Protein AF-A0A1F3Y801-F1 (afdb_monomer_lite)

Foldseek 3Di:
DDDDDDDPDPPPPPPPPPDPPQDDPQKDFPFKAKDWDFAKDWDDWDQPPQWIKTKIKGKMKMKTFIF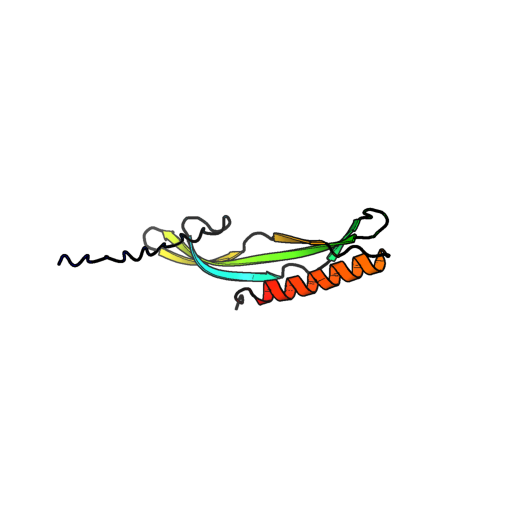GDPDPPDTDTDIDIDDIDMDMFMFDTHNDNVCNNVRRNVVNVVCCCVVNVPTDDPD

Sequence (123 aa):
MKKLLILWAVIFSWSAQATPEWIPSWCTVESWCLQKATECSVTHVTNPRGFYQGHSQYSILRKAVVLCREDYHSVVRRVITGPVETVPFSGALEDSESFARANALRLCRAYREDWVGAAPSCE

Radius of gyration: 23.05 Å; chains: 1; bounding box: 41×70×58 Å

Secondary structure (DSSP, 8-state):
--------------------TTS-TTEEEEEEEEEE-S--EEEEEE-GGG-EEEEEEEEEEEEEEEEEEEETTEEEEEEEEEEEEEEEEEEEEESSHHHHHHHHHHHHHHHHHHHHHTSPP--

Structure (mmCIF, N/CA/C/O backbone):
data_AF-A0A1F3Y801-F1
#
_entry.id   AF-A0A1F3Y801-F1
#
loop_
_atom_site.group_PDB
_atom_site.id
_atom_site.type_symbol
_atom_site.label_atom_id
_atom_site.label_alt_id
_atom_site.label_comp_id
_atom_site.label_asym_id
_atom_site.label_entity_id
_atom_site.label_seq_id
_atom_site.pdbx_PDB_ins_code
_atom_site.Cartn_x
_atom_site.Cartn_y
_atom_site.Cartn_z
_atom_site.occupancy
_atom_site.B_iso_or_equiv
_atom_site.auth_seq_id
_atom_site.auth_comp_id
_atom_site.auth_asym_id
_atom_site.auth_atom_id
_atom_site.pdbx_PDB_model_num
ATOM 1 N N . MET A 1 1 ? -13.266 -62.631 13.455 1.00 39.69 1 MET A N 1
ATOM 2 C CA . MET A 1 1 ? -13.477 -61.434 12.609 1.00 39.69 1 MET A CA 1
ATOM 3 C C . MET A 1 1 ? -13.529 -60.209 13.525 1.00 39.69 1 MET A C 1
ATOM 5 O O . MET A 1 1 ? -14.530 -60.020 14.200 1.00 39.69 1 MET A O 1
ATOM 9 N N . LYS A 1 2 ? -12.428 -59.453 13.659 1.00 37.38 2 LYS A N 1
ATOM 10 C CA . LYS A 1 2 ? -12.331 -58.267 14.537 1.00 37.38 2 LYS A CA 1
ATOM 11 C C . LYS A 1 2 ? -12.605 -57.009 13.705 1.00 37.38 2 LYS A C 1
ATOM 13 O O . LYS A 1 2 ? -11.852 -56.728 12.781 1.00 37.38 2 LYS A O 1
ATOM 18 N N . LYS A 1 3 ? -13.686 -56.287 14.012 1.00 43.22 3 L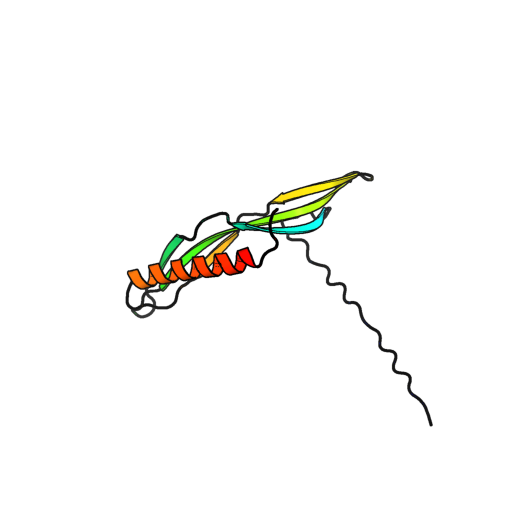YS A N 1
ATOM 19 C CA . LYS A 1 3 ? -14.019 -54.995 13.393 1.00 43.22 3 LYS A CA 1
ATOM 20 C C . LYS A 1 3 ? -13.240 -53.894 14.120 1.00 43.22 3 LYS A C 1
ATOM 22 O O . LYS A 1 3 ? -13.490 -53.661 15.299 1.00 43.22 3 LYS A O 1
ATOM 27 N N . LEU A 1 4 ? -12.284 -53.262 13.437 1.00 46.31 4 LEU A N 1
ATOM 28 C CA . LEU A 1 4 ? -11.642 -52.033 13.907 1.00 46.31 4 LEU A CA 1
ATOM 29 C C . LEU A 1 4 ? -12.593 -50.853 13.669 1.00 46.31 4 LEU A C 1
ATOM 31 O O . LEU A 1 4 ? -12.975 -50.581 12.534 1.00 46.31 4 LEU A O 1
ATOM 35 N N . LEU A 1 5 ? -12.960 -50.162 14.745 1.00 46.75 5 LEU A N 1
ATOM 36 C CA . LEU A 1 5 ? -13.623 -48.861 14.711 1.00 46.75 5 LEU A CA 1
ATOM 37 C C . LEU A 1 5 ? -12.536 -47.782 14.660 1.00 46.75 5 LEU A C 1
ATOM 39 O O . LEU A 1 5 ? -11.797 -47.601 15.625 1.00 46.75 5 LEU A O 1
ATOM 43 N N . ILE A 1 6 ? -12.423 -47.092 13.526 1.00 53.47 6 ILE A N 1
ATOM 44 C CA . ILE A 1 6 ? -11.555 -45.922 13.366 1.00 53.47 6 ILE A CA 1
ATOM 45 C C . ILE A 1 6 ? -12.375 -44.698 13.783 1.00 53.47 6 ILE A C 1
ATOM 47 O O . ILE A 1 6 ? -13.268 -44.262 13.057 1.00 53.47 6 ILE A O 1
ATOM 51 N N . LEU A 1 7 ? -12.095 -44.174 14.977 1.00 45.31 7 LEU A N 1
ATOM 52 C CA . LEU A 1 7 ? -12.586 -42.875 15.432 1.00 45.31 7 LEU A CA 1
ATOM 53 C C . LEU A 1 7 ? -11.835 -41.772 14.679 1.00 45.31 7 LEU A C 1
ATOM 55 O O . LEU A 1 7 ? -10.645 -41.556 14.898 1.00 45.31 7 LEU A O 1
ATOM 59 N N . TRP A 1 8 ? -12.542 -41.066 13.800 1.00 44.47 8 TRP A N 1
ATOM 60 C CA . TRP A 1 8 ? -12.071 -39.821 13.202 1.00 44.47 8 TRP A CA 1
ATOM 61 C C . TRP A 1 8 ? -12.194 -38.696 14.232 1.00 44.47 8 TRP A C 1
ATOM 63 O O . TRP A 1 8 ? -13.268 -38.133 14.431 1.00 44.47 8 TRP A O 1
ATOM 73 N N . ALA A 1 9 ? -11.092 -38.376 14.907 1.00 49.53 9 ALA A N 1
ATOM 74 C CA . ALA A 1 9 ? -10.983 -37.144 15.676 1.00 49.53 9 ALA A CA 1
ATOM 75 C C . ALA A 1 9 ? -10.844 -35.969 14.695 1.00 49.53 9 ALA A C 1
ATOM 77 O O . ALA A 1 9 ? -9.783 -35.750 14.113 1.00 49.53 9 ALA A O 1
ATOM 78 N N . VAL A 1 10 ? -11.931 -35.228 14.486 1.00 49.34 10 VAL A N 1
ATOM 79 C CA . VAL A 1 10 ? -11.901 -33.942 13.780 1.00 49.34 10 VAL A CA 1
ATOM 80 C C . VAL A 1 10 ? -11.267 -32.923 14.724 1.00 49.34 10 VAL A C 1
ATOM 82 O O . VAL A 1 10 ? -11.907 -32.427 15.649 1.00 49.34 10 VAL A O 1
ATOM 85 N N . ILE A 1 11 ? -9.981 -32.643 14.520 1.00 52.56 11 ILE A N 1
ATOM 86 C CA . ILE A 1 11 ? -9.271 -31.570 15.216 1.00 52.56 11 ILE A CA 1
ATOM 87 C C . ILE A 1 11 ? -9.730 -30.252 14.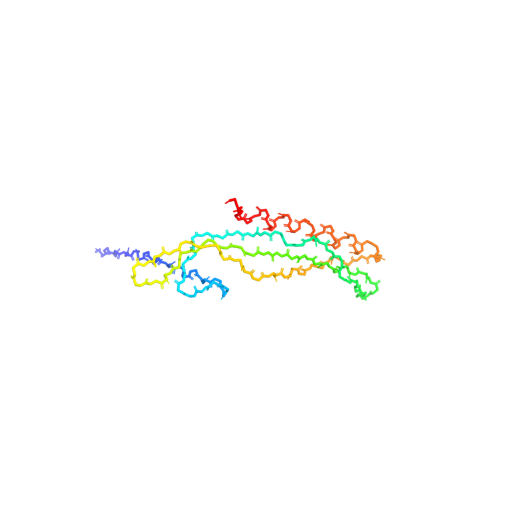583 1.00 52.56 11 ILE A C 1
ATOM 89 O O . ILE A 1 11 ? -9.291 -29.885 13.494 1.00 52.56 11 ILE A O 1
ATOM 93 N N . PHE A 1 12 ? -10.645 -29.548 15.252 1.00 45.94 12 PHE A N 1
ATOM 94 C CA . PHE A 1 12 ? -10.950 -28.151 14.949 1.00 45.94 12 PHE A CA 1
ATOM 95 C C . PHE A 1 12 ? -9.759 -27.294 15.391 1.00 45.94 12 PHE A C 1
ATOM 97 O O . PHE A 1 12 ? -9.679 -26.850 16.535 1.00 45.94 12 PHE A O 1
ATOM 104 N N . SER A 1 13 ? -8.810 -27.081 14.484 1.00 36.78 13 SER A N 1
ATOM 105 C CA . SER A 1 13 ? -7.735 -26.108 14.661 1.00 36.78 13 SER A CA 1
ATOM 106 C C . SER A 1 13 ? -8.331 -24.702 14.598 1.00 36.78 13 SER A C 1
ATOM 108 O O . SER A 1 13 ? -8.447 -24.117 13.523 1.00 36.78 13 SER A O 1
ATOM 110 N N . TRP A 1 14 ? -8.735 -24.156 15.747 1.00 44.66 14 TRP A N 1
ATOM 111 C CA . TRP A 1 14 ? -9.025 -22.729 15.876 1.00 44.66 14 TRP A CA 1
ATOM 112 C C . TRP A 1 14 ? -7.710 -21.989 15.659 1.00 44.66 14 TRP A C 1
ATOM 114 O O . TRP A 1 14 ? -6.857 -21.926 16.541 1.00 44.66 14 TRP A O 1
ATOM 124 N N . SER A 1 15 ? -7.507 -21.495 14.441 1.00 43.09 15 SER A N 1
ATOM 125 C CA . SER A 1 15 ? -6.416 -20.578 14.152 1.00 43.09 15 SER A CA 1
ATOM 126 C C . SER A 1 15 ? -6.660 -19.341 15.008 1.00 43.09 15 SER A C 1
ATOM 128 O O . SER A 1 15 ? -7.594 -18.589 14.740 1.00 43.09 15 SER A O 1
ATOM 130 N N . ALA A 1 16 ? -5.876 -19.153 16.069 1.00 48.94 16 ALA A N 1
ATOM 131 C CA . ALA A 1 16 ? -5.826 -17.878 16.763 1.00 48.94 16 ALA A CA 1
ATOM 132 C C . ALA A 1 16 ? -5.407 -16.837 15.718 1.00 48.94 16 ALA A C 1
ATOM 134 O O . ALA A 1 16 ? -4.245 -16.781 15.317 1.00 48.94 16 ALA A O 1
ATOM 135 N N . GLN A 1 17 ? -6.374 -16.088 15.189 1.00 53.00 17 GLN A N 1
ATOM 136 C CA . GLN A 1 17 ? -6.105 -14.974 14.295 1.00 53.00 17 GLN A CA 1
ATOM 137 C C . GLN A 1 17 ? -5.281 -13.978 15.097 1.00 53.00 17 GLN A C 1
ATOM 139 O O . GLN A 1 17 ? -5.779 -13.373 16.045 1.00 53.00 17 GLN A O 1
ATOM 144 N N . ALA A 1 18 ? -3.995 -13.876 14.760 1.00 56.72 18 ALA A N 1
ATOM 145 C CA . ALA A 1 18 ? -3.110 -12.900 15.360 1.00 56.72 18 ALA A CA 1
ATOM 146 C C . ALA A 1 18 ? -3.746 -11.519 15.175 1.00 56.72 18 ALA A C 1
ATOM 148 O O . ALA A 1 18 ? -3.955 -11.063 14.048 1.00 56.72 18 ALA A O 1
ATOM 149 N N . THR A 1 19 ? -4.109 -10.881 16.286 1.00 63.94 19 THR A N 1
ATOM 150 C CA . THR A 1 19 ? -4.563 -9.495 16.275 1.00 63.94 19 THR A CA 1
ATOM 151 C C . THR A 1 19 ? -3.423 -8.636 15.727 1.00 63.94 19 THR A C 1
ATOM 153 O O . THR A 1 19 ? -2.297 -8.776 16.214 1.00 63.94 19 THR A O 1
ATOM 156 N N . PRO A 1 20 ? -3.671 -7.782 14.717 1.00 75.44 20 PRO A N 1
ATOM 157 C CA . PRO A 1 20 ? -2.659 -6.873 14.194 1.00 75.44 20 PRO A CA 1
ATOM 158 C C . PRO A 1 20 ? -1.971 -6.093 15.320 1.00 75.44 20 PRO A C 1
ATOM 160 O O . PRO A 1 20 ? -2.642 -5.644 16.243 1.00 75.44 20 PRO A O 1
ATOM 163 N N . GLU A 1 21 ? -0.653 -5.898 15.227 1.00 82.94 21 GLU A N 1
ATOM 164 C CA . GLU A 1 21 ? 0.180 -5.306 16.294 1.00 82.94 21 GLU A CA 1
ATOM 165 C C . GLU A 1 21 ? -0.294 -3.916 16.760 1.00 82.94 21 GLU A C 1
ATOM 167 O O . GLU A 1 21 ? -0.109 -3.535 17.911 1.00 82.94 21 GLU A O 1
ATOM 172 N N . TRP A 1 22 ? -0.958 -3.164 15.880 1.00 87.75 22 TRP A N 1
ATOM 173 C CA . TRP A 1 22 ? -1.495 -1.832 16.166 1.00 87.75 22 TRP A CA 1
ATOM 174 C C . TRP A 1 22 ? -2.844 -1.842 16.906 1.00 87.75 22 TRP A C 1
ATOM 176 O O . TRP A 1 22 ? -3.344 -0.780 17.281 1.00 87.75 22 TRP A O 1
ATOM 186 N N . ILE A 1 23 ? -3.452 -3.013 17.114 1.00 89.19 23 ILE A N 1
ATOM 187 C CA . ILE A 1 23 ? -4.684 -3.168 17.889 1.00 89.19 23 ILE A CA 1
ATOM 188 C C . ILE A 1 23 ? -4.304 -3.531 19.327 1.00 89.19 23 ILE A C 1
ATOM 190 O O . ILE A 1 23 ? -3.570 -4.499 19.532 1.00 89.19 23 ILE A O 1
ATOM 194 N N . PRO A 1 24 ? -4.800 -2.799 20.341 1.00 89.19 24 PRO A N 1
ATOM 195 C CA . PRO A 1 24 ? -4.493 -3.121 21.726 1.00 89.19 24 PRO A CA 1
ATOM 196 C C . PRO A 1 24 ? -4.915 -4.551 22.077 1.00 89.19 24 PRO A C 1
ATOM 198 O O . PRO A 1 24 ? -6.006 -4.990 21.720 1.00 89.19 24 PRO A O 1
ATOM 201 N N . SER A 1 25 ? -4.078 -5.262 22.833 1.00 89.19 25 SER A N 1
ATOM 202 C CA . SER A 1 25 ? -4.295 -6.678 23.181 1.00 89.19 25 SER A CA 1
ATOM 203 C C . SER A 1 25 ? -5.548 -6.943 24.026 1.00 89.19 25 SER A C 1
ATOM 205 O O . SER A 1 25 ? -6.007 -8.078 24.120 1.00 89.19 25 SER A O 1
ATOM 207 N N . TRP A 1 26 ? -6.115 -5.902 24.639 1.00 88.38 26 TRP A N 1
ATOM 208 C CA . TRP A 1 26 ? -7.370 -5.936 25.397 1.00 88.38 26 TRP A CA 1
ATOM 209 C C . TRP A 1 26 ? -8.612 -5.649 24.530 1.00 88.38 26 TRP A C 1
ATOM 211 O O . TRP A 1 26 ? -9.722 -5.515 25.056 1.00 88.38 26 TRP A O 1
ATOM 221 N N . CYS A 1 27 ? -8.436 -5.576 23.208 1.00 90.50 27 CYS A N 1
ATOM 222 C CA . CYS A 1 27 ? -9.497 -5.432 22.222 1.00 90.50 27 CYS A CA 1
ATOM 223 C C . CYS A 1 27 ? -9.622 -6.685 21.338 1.00 90.50 27 CYS A C 1
ATOM 225 O O . CYS A 1 27 ? -8.649 -7.380 21.065 1.00 90.50 27 CYS A O 1
ATOM 227 N N . THR A 1 28 ? -10.832 -6.963 20.856 1.00 91.25 28 THR A N 1
ATOM 228 C CA . THR A 1 28 ? -11.134 -8.026 19.884 1.00 91.25 28 THR A CA 1
ATOM 229 C C . THR A 1 28 ? -11.551 -7.404 18.557 1.00 91.25 28 THR A C 1
ATOM 231 O O . THR A 1 28 ? -12.323 -6.450 18.549 1.00 91.25 28 THR A O 1
ATOM 234 N N . VAL A 1 29 ? -11.054 -7.931 17.438 1.00 90.19 29 VAL A N 1
ATOM 235 C CA . VAL A 1 29 ? -11.398 -7.444 16.093 1.00 90.19 29 VAL A CA 1
ATOM 236 C C . VAL A 1 29 ? -12.736 -8.028 15.654 1.00 90.19 29 VAL A C 1
ATOM 238 O O . VAL A 1 29 ? -12.870 -9.244 15.580 1.00 90.19 29 VAL A O 1
ATOM 241 N N . GLU A 1 30 ? -13.708 -7.173 15.338 1.00 90.31 30 GLU A N 1
ATOM 242 C CA . GLU A 1 30 ? -14.978 -7.597 14.733 1.00 90.31 30 GLU A CA 1
ATOM 243 C C . GLU A 1 30 ? -14.880 -7.618 13.209 1.00 90.31 30 GLU A C 1
ATOM 245 O O . GLU A 1 30 ? -15.312 -8.564 12.554 1.00 90.31 30 GLU A O 1
ATOM 250 N N . SER A 1 31 ? -14.301 -6.564 12.636 1.00 89.50 31 SER A N 1
ATOM 251 C CA . SER A 1 31 ? -14.114 -6.428 11.197 1.00 89.50 31 SER A CA 1
ATOM 252 C C . SER A 1 31 ? -12.916 -5.537 10.889 1.00 89.50 31 SER A C 1
ATOM 254 O O . SER A 1 31 ? -12.448 -4.769 11.734 1.00 89.50 31 SER A O 1
ATOM 256 N N . TRP A 1 32 ? -12.397 -5.643 9.669 1.00 88.38 32 TRP A N 1
ATOM 257 C CA . TRP A 1 32 ? -11.332 -4.781 9.172 1.00 88.38 32 TRP A CA 1
ATOM 258 C C . TRP A 1 32 ? -11.575 -4.438 7.709 1.00 88.38 32 TRP A C 1
ATOM 260 O O . TRP A 1 32 ? -12.236 -5.185 6.994 1.00 88.38 32 TRP A O 1
ATOM 270 N N . CYS A 1 33 ? -11.010 -3.321 7.271 1.00 88.12 33 CYS A N 1
ATOM 271 C CA . CYS A 1 33 ? -11.024 -2.889 5.884 1.00 88.12 33 CYS A CA 1
ATOM 272 C C . CYS A 1 33 ? -9.689 -2.224 5.518 1.00 88.12 33 CYS A C 1
ATOM 274 O O . CYS A 1 33 ? -8.899 -1.837 6.392 1.00 88.12 33 CYS A O 1
ATOM 276 N N . LEU A 1 34 ? -9.429 -2.095 4.216 1.00 87.38 34 LEU A N 1
ATOM 277 C CA . LEU A 1 34 ? -8.289 -1.352 3.678 1.00 87.38 34 LEU A CA 1
ATOM 278 C C . LEU A 1 34 ? -8.774 -0.102 2.957 1.00 87.38 34 LEU A C 1
ATOM 280 O O . LEU A 1 34 ? -9.687 -0.154 2.139 1.00 87.38 34 LEU A O 1
ATOM 284 N N . GLN A 1 35 ? -8.110 1.018 3.219 1.00 83.69 35 GLN A N 1
ATOM 285 C CA . GLN A 1 35 ? -8.377 2.281 2.552 1.00 83.69 35 GLN A CA 1
ATOM 286 C C . GLN A 1 35 ? -7.122 2.794 1.846 1.00 83.69 35 GLN A C 1
ATOM 288 O O . GLN A 1 35 ? -6.004 2.704 2.355 1.00 83.69 35 GLN A O 1
ATOM 293 N N . LYS A 1 36 ? -7.318 3.381 0.664 1.00 81.06 36 LYS A N 1
ATOM 294 C CA . LYS A 1 36 ? -6.284 4.128 -0.059 1.00 81.06 36 LYS A CA 1
ATOM 295 C C . LYS A 1 36 ? -5.888 5.365 0.755 1.00 81.06 36 LYS A C 1
ATOM 297 O O . LYS A 1 36 ? -6.761 6.147 1.121 1.00 81.06 36 LYS A O 1
ATOM 302 N N . ALA A 1 37 ? -4.592 5.554 0.997 1.00 76.94 37 ALA A N 1
ATOM 303 C CA . ALA A 1 37 ? -4.073 6.749 1.664 1.00 76.94 37 ALA A CA 1
ATOM 304 C C . ALA A 1 37 ? -3.446 7.734 0.669 1.00 76.94 37 ALA A C 1
ATOM 306 O O . ALA A 1 37 ? -3.647 8.938 0.785 1.00 76.94 37 ALA A O 1
ATOM 307 N N . THR A 1 38 ? -2.724 7.228 -0.336 1.00 85.75 38 THR A N 1
ATOM 308 C CA . THR A 1 38 ? -2.109 8.049 -1.392 1.00 85.75 38 THR A CA 1
ATOM 309 C C . THR A 1 38 ? -2.337 7.451 -2.782 1.00 85.75 38 THR A C 1
ATOM 311 O O . THR A 1 38 ? -2.774 6.302 -2.935 1.00 85.75 38 THR A O 1
ATOM 314 N N . GLU A 1 39 ? -2.092 8.265 -3.809 1.00 88.94 39 GLU A N 1
ATOM 315 C CA . GLU A 1 39 ? -2.038 7.835 -5.208 1.00 88.94 39 GLU A CA 1
ATOM 316 C C . GLU A 1 39 ? -0.681 7.200 -5.548 1.00 88.94 39 GLU A C 1
ATOM 318 O O . GLU A 1 39 ? 0.322 7.450 -4.880 1.00 88.94 39 GLU A O 1
ATOM 323 N N . CYS A 1 40 ? -0.647 6.396 -6.613 1.00 92.25 40 CYS A N 1
ATOM 324 C CA . CYS A 1 40 ? 0.603 5.844 -7.137 1.00 92.25 40 CYS A CA 1
ATOM 325 C C . CYS A 1 40 ? 1.522 6.951 -7.665 1.00 92.25 40 CYS A C 1
ATOM 327 O O . CYS A 1 40 ? 1.116 7.736 -8.527 1.00 92.25 40 CYS A O 1
ATOM 329 N N . SER A 1 41 ? 2.778 6.955 -7.224 1.00 94.00 41 SER A N 1
ATOM 330 C CA . SER A 1 41 ? 3.819 7.875 -7.689 1.00 94.00 41 SER A CA 1
ATOM 331 C C . SER A 1 41 ? 5.115 7.134 -8.020 1.00 94.00 41 SER A C 1
ATOM 333 O O . SER A 1 41 ? 5.446 6.132 -7.388 1.00 94.00 41 SER A O 1
ATOM 335 N N . VAL A 1 42 ? 5.856 7.615 -9.026 1.00 92.19 42 VAL A N 1
ATOM 336 C CA . VAL A 1 42 ? 7.205 7.108 -9.328 1.00 92.19 42 VAL A CA 1
ATOM 337 C C . VAL A 1 42 ? 8.163 7.656 -8.284 1.00 92.19 42 VAL A C 1
ATOM 339 O O . VAL A 1 42 ? 8.230 8.868 -8.095 1.00 92.19 42 VAL A O 1
ATOM 342 N N . THR A 1 43 ? 8.935 6.782 -7.650 1.00 94.00 43 THR A N 1
ATOM 343 C CA . THR A 1 43 ? 9.959 7.178 -6.680 1.00 94.00 43 THR A CA 1
ATOM 344 C C . THR A 1 43 ? 11.294 7.411 -7.371 1.00 94.00 43 THR A C 1
ATOM 346 O O . THR A 1 43 ? 11.898 8.467 -7.216 1.00 94.00 43 THR A O 1
ATOM 349 N N . HIS A 1 44 ? 11.746 6.444 -8.166 1.00 94.81 44 HIS A N 1
ATOM 350 C CA . HIS A 1 44 ? 13.014 6.503 -8.886 1.00 94.81 44 HIS A CA 1
ATOM 351 C C . HIS A 1 44 ? 13.044 5.507 -10.052 1.00 94.81 44 HIS A C 1
ATOM 353 O O . HIS A 1 44 ? 12.142 4.683 -10.217 1.00 94.81 44 HIS A O 1
ATOM 359 N N . VAL A 1 45 ? 14.094 5.598 -10.869 1.00 95.88 45 VAL A N 1
ATOM 360 C CA . VAL A 1 45 ? 14.403 4.652 -11.945 1.00 95.88 45 VAL A CA 1
ATOM 361 C C . VAL A 1 45 ? 15.817 4.131 -11.725 1.00 95.88 45 VAL A C 1
ATOM 363 O O . VAL A 1 45 ? 16.722 4.919 -11.452 1.00 95.88 45 VAL A O 1
ATOM 366 N N . THR A 1 46 ? 16.012 2.822 -11.836 1.00 96.56 46 THR A N 1
ATOM 367 C CA . THR A 1 46 ? 17.342 2.199 -11.832 1.00 96.56 46 THR A CA 1
ATOM 368 C C . THR A 1 46 ? 17.741 1.786 -13.248 1.00 96.56 46 THR A C 1
ATOM 370 O O . THR A 1 46 ? 16.878 1.636 -14.114 1.00 96.56 46 THR A O 1
ATOM 373 N N . ASN A 1 47 ? 19.047 1.625 -13.503 1.00 95.62 47 ASN A N 1
ATOM 374 C CA . ASN A 1 47 ? 19.556 1.147 -14.793 1.00 95.62 47 ASN A CA 1
ATOM 375 C C . ASN A 1 47 ? 20.335 -0.178 -14.656 1.00 95.62 47 ASN A C 1
ATOM 377 O O . ASN A 1 47 ? 21.571 -0.191 -14.676 1.00 95.62 47 ASN A O 1
ATOM 381 N N . PRO A 1 48 ? 19.651 -1.309 -14.417 1.00 92.19 48 PRO A N 1
ATOM 382 C CA . PRO A 1 48 ? 20.310 -2.604 -14.372 1.00 92.19 48 PRO A CA 1
ATOM 383 C C . PRO A 1 48 ? 20.675 -3.088 -15.784 1.00 92.19 48 PRO A C 1
ATOM 385 O O . PRO A 1 48 ? 19.816 -3.309 -16.634 1.00 92.19 48 PRO A O 1
ATOM 388 N N . ARG A 1 49 ? 21.971 -3.350 -16.008 1.00 92.56 49 ARG A N 1
ATOM 389 C CA . ARG A 1 49 ? 22.498 -3.999 -17.229 1.00 92.56 49 ARG A CA 1
ATOM 390 C C . ARG A 1 49 ? 22.170 -3.257 -18.536 1.00 92.56 49 ARG A C 1
ATOM 392 O O . ARG A 1 49 ? 22.027 -3.898 -19.571 1.00 92.56 49 ARG A O 1
ATOM 399 N N . GLY A 1 50 ? 22.069 -1.929 -18.493 1.00 93.44 50 GLY A N 1
ATOM 400 C CA . GLY A 1 50 ? 21.774 -1.103 -19.668 1.00 93.44 50 GLY A CA 1
ATOM 401 C C . GLY A 1 50 ? 20.282 -0.914 -19.958 1.00 93.44 50 GLY A C 1
ATOM 402 O O . GLY A 1 50 ? 19.950 -0.137 -20.846 1.00 93.44 50 GLY A O 1
ATOM 403 N N . PHE A 1 51 ? 19.396 -1.571 -19.204 1.00 96.50 51 PHE A N 1
ATOM 404 C CA . PHE A 1 51 ? 17.944 -1.387 -19.276 1.00 96.50 51 PHE A CA 1
ATOM 405 C C . PHE A 1 51 ? 17.465 -0.486 -18.144 1.00 96.50 51 PHE A C 1
ATOM 407 O O . PHE A 1 51 ? 18.144 -0.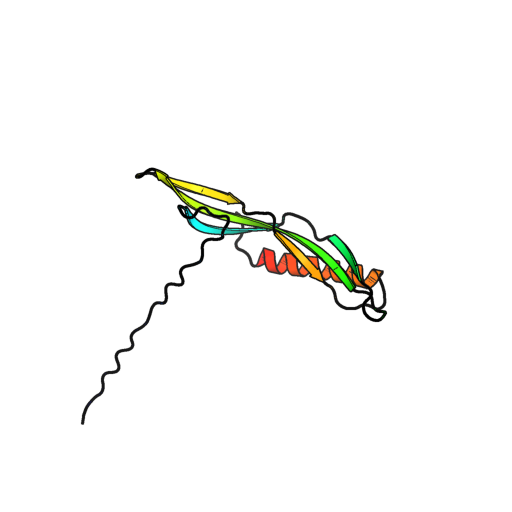349 -17.133 1.00 96.50 51 PHE A O 1
ATOM 414 N N . TYR A 1 52 ? 16.275 0.088 -18.275 1.00 97.44 52 TYR A N 1
ATOM 415 C CA . TYR A 1 52 ? 15.653 0.933 -17.262 1.00 97.44 52 TYR A CA 1
ATOM 416 C C . TYR A 1 52 ? 14.590 0.165 -16.480 1.00 97.44 52 TYR A C 1
ATOM 418 O O . TYR A 1 52 ? 13.777 -0.548 -17.060 1.00 97.44 52 TYR A O 1
ATOM 426 N N . GLN A 1 53 ? 14.543 0.353 -15.162 1.00 97.44 53 GLN A N 1
ATOM 427 C CA . GLN A 1 53 ? 13.493 -0.195 -14.308 1.00 97.44 53 GLN A CA 1
ATOM 428 C C . GLN A 1 53 ? 12.855 0.911 -13.475 1.00 97.44 53 GLN A C 1
ATOM 430 O O . GLN A 1 53 ? 13.526 1.595 -12.704 1.00 97.44 53 GLN A O 1
ATOM 435 N N . GLY A 1 54 ? 11.546 1.101 -13.633 1.00 96.44 54 GLY A N 1
ATOM 436 C CA . GLY A 1 54 ? 10.794 2.088 -12.870 1.00 96.44 54 GLY A CA 1
ATOM 437 C C . GLY A 1 54 ? 10.357 1.529 -11.524 1.00 96.44 54 GLY A C 1
ATOM 438 O O . GLY A 1 54 ? 9.829 0.418 -11.447 1.00 96.44 54 GLY A O 1
ATOM 439 N N . HIS A 1 55 ? 10.510 2.329 -10.475 1.00 96.56 55 HIS A N 1
ATOM 440 C CA . HIS A 1 55 ? 10.028 2.019 -9.137 1.00 96.56 55 HIS A CA 1
ATOM 441 C C . HIS A 1 55 ? 8.950 3.026 -8.753 1.00 96.56 55 HIS A C 1
ATOM 443 O O . HIS A 1 55 ? 9.110 4.236 -8.913 1.00 96.56 55 HIS A O 1
ATOM 449 N N . SER A 1 56 ? 7.814 2.526 -8.290 1.00 96.00 56 SER A N 1
ATOM 450 C CA . SER A 1 56 ? 6.678 3.327 -7.844 1.00 96.00 56 SER A CA 1
ATOM 451 C C . SER A 1 56 ? 6.266 2.914 -6.442 1.00 96.00 56 SER A C 1
ATOM 453 O O . SER A 1 56 ? 6.628 1.840 -5.971 1.00 96.00 56 SER A O 1
ATOM 455 N N . GLN A 1 57 ? 5.511 3.765 -5.765 1.00 94.31 57 GLN A N 1
ATOM 456 C CA . GLN A 1 57 ? 4.908 3.421 -4.488 1.00 94.31 57 GLN A CA 1
ATOM 457 C C . GLN A 1 57 ? 3.517 4.027 -4.369 1.00 94.31 57 GLN A C 1
ATOM 459 O O . GLN A 1 57 ? 3.177 4.994 -5.051 1.00 94.31 57 GLN A O 1
ATOM 464 N N . TYR A 1 58 ? 2.732 3.463 -3.466 1.00 92.12 58 TYR A N 1
ATOM 465 C CA . TYR A 1 58 ? 1.512 4.062 -2.943 1.00 92.12 58 TYR A CA 1
ATOM 466 C C . TYR A 1 58 ? 1.395 3.701 -1.467 1.00 92.12 58 TYR A C 1
ATOM 468 O O . TYR A 1 58 ? 2.162 2.886 -0.951 1.00 92.12 58 TYR A O 1
ATOM 476 N N . SER A 1 59 ? 0.442 4.310 -0.780 1.00 91.19 59 SER A N 1
ATOM 477 C CA . SER A 1 59 ? 0.218 4.066 0.635 1.00 91.19 59 SER A CA 1
ATOM 478 C C . SER A 1 59 ? -1.219 3.649 0.895 1.00 91.19 59 SER A C 1
ATOM 480 O O . SER A 1 59 ? -2.163 4.129 0.252 1.00 91.19 59 SER A O 1
ATOM 482 N N . ILE A 1 60 ? -1.373 2.771 1.874 1.00 90.69 60 ILE A N 1
ATOM 483 C CA . ILE A 1 60 ? -2.651 2.263 2.364 1.00 90.69 60 ILE A CA 1
ATOM 484 C C . ILE A 1 60 ? -2.764 2.478 3.870 1.00 90.69 60 ILE A C 1
ATOM 486 O O . ILE A 1 60 ? -1.773 2.680 4.570 1.00 90.69 60 ILE A O 1
ATOM 490 N N . LEU A 1 61 ? -3.994 2.421 4.356 1.00 90.12 61 LEU A N 1
ATOM 491 C CA . LEU A 1 61 ? -4.341 2.432 5.766 1.00 90.12 61 LEU A CA 1
ATOM 492 C C . LEU A 1 61 ? -5.234 1.235 6.055 1.00 90.12 61 LEU A C 1
ATOM 494 O O . LEU A 1 61 ? -6.151 0.941 5.285 1.00 90.12 61 LEU A O 1
ATOM 498 N N . ARG A 1 62 ? -5.002 0.577 7.189 1.00 90.25 62 ARG A N 1
ATOM 499 C CA . ARG A 1 62 ? -5.931 -0.425 7.719 1.00 90.25 62 ARG A CA 1
ATOM 500 C C . ARG A 1 62 ? -6.850 0.240 8.721 1.00 90.25 62 ARG A C 1
ATOM 502 O O . ARG A 1 62 ? -6.395 1.021 9.552 1.00 90.25 62 ARG A O 1
ATOM 509 N N . LYS A 1 63 ? -8.130 -0.093 8.676 1.00 90.81 63 LYS A N 1
ATOM 510 C CA . LYS A 1 63 ? -9.080 0.263 9.728 1.00 90.81 63 LYS A CA 1
ATOM 511 C C . LYS A 1 63 ? -9.678 -1.010 10.280 1.00 90.81 63 LYS A C 1
ATOM 513 O O . LYS A 1 63 ? -9.934 -1.944 9.526 1.00 90.81 63 LYS A O 1
ATOM 518 N N . ALA A 1 64 ? -9.887 -1.044 11.584 1.00 91.50 64 ALA A N 1
ATOM 519 C CA . ALA A 1 64 ? -10.549 -2.150 12.246 1.00 91.50 64 ALA A CA 1
ATOM 520 C C . ALA A 1 64 ? -11.629 -1.609 13.163 1.00 91.50 64 ALA A C 1
ATOM 522 O O . ALA A 1 64 ? -11.415 -0.647 13.905 1.00 91.50 64 ALA A O 1
ATOM 523 N N . VAL A 1 65 ? -12.777 -2.265 13.111 1.00 92.12 65 VAL A N 1
ATOM 524 C CA . VAL A 1 65 ? -13.792 -2.147 14.140 1.00 92.12 65 VAL A CA 1
ATOM 525 C C . VAL A 1 65 ? -13.443 -3.153 15.220 1.00 92.12 65 VAL A C 1
ATOM 527 O O . VAL A 1 65 ? -13.273 -4.344 14.949 1.00 92.12 65 VAL A O 1
ATOM 530 N N . VAL A 1 66 ? -13.308 -2.659 16.442 1.00 92.81 66 VAL A N 1
ATOM 531 C CA . VAL A 1 66 ? -12.861 -3.452 17.579 1.00 92.81 66 VAL A CA 1
ATOM 532 C C . VAL A 1 66 ? -13.793 -3.279 18.770 1.00 92.81 66 VAL A C 1
ATOM 534 O O . VAL A 1 66 ? -14.351 -2.204 18.993 1.00 92.81 66 VAL A O 1
ATOM 537 N N . LEU A 1 67 ? -13.917 -4.337 19.564 1.00 93.25 67 LEU A N 1
ATOM 538 C CA . LEU A 1 67 ? -14.558 -4.332 20.872 1.00 93.25 67 LEU A CA 1
ATOM 539 C C . LEU A 1 67 ? -13.483 -4.334 21.948 1.00 93.25 67 LEU A C 1
ATOM 541 O O . LEU A 1 67 ? -12.718 -5.286 22.072 1.00 93.25 67 LEU A O 1
ATOM 545 N N . CYS A 1 68 ? -13.434 -3.266 22.723 1.00 91.69 68 CYS A N 1
ATOM 546 C CA . CYS A 1 68 ? -12.396 -3.000 23.700 1.00 91.69 68 CYS A CA 1
ATOM 547 C C . CYS A 1 68 ? -12.989 -3.020 25.115 1.00 91.69 68 CYS A C 1
ATOM 549 O O . CYS A 1 68 ? -14.038 -2.422 25.350 1.00 91.69 68 CYS A O 1
ATOM 551 N N . ARG A 1 69 ? -12.339 -3.704 26.064 1.00 89.69 69 ARG A N 1
ATOM 552 C CA . ARG A 1 69 ? -12.742 -3.677 27.484 1.00 89.69 69 ARG A CA 1
ATOM 553 C C . ARG A 1 69 ? -12.184 -2.428 28.165 1.00 89.69 69 ARG A C 1
ATOM 555 O O . ARG A 1 69 ? -10.975 -2.343 28.335 1.00 89.69 69 ARG A O 1
ATOM 562 N N . GLU A 1 70 ? -13.035 -1.477 28.539 1.00 84.38 70 GLU A N 1
ATOM 563 C CA . GLU A 1 70 ? -12.581 -0.252 29.222 1.00 84.38 70 GLU A CA 1
ATOM 564 C C . GLU A 1 70 ? -12.533 -0.432 30.741 1.00 84.38 70 GLU A C 1
ATOM 566 O O . GLU A 1 70 ? -11.520 -0.113 31.351 1.00 84.38 70 GLU A O 1
ATOM 571 N N . ASP A 1 71 ? -13.565 -1.048 31.321 1.00 81.94 71 ASP A N 1
ATOM 572 C CA . ASP A 1 71 ? -13.640 -1.411 32.738 1.00 81.94 71 ASP A CA 1
ATOM 573 C C . ASP A 1 71 ? -14.150 -2.853 32.907 1.00 81.94 71 ASP A C 1
ATOM 575 O O . ASP A 1 71 ? -14.524 -3.526 31.944 1.00 81.94 71 ASP A O 1
ATOM 579 N N . TYR A 1 72 ? -14.234 -3.338 34.153 1.00 73.38 72 TYR A N 1
ATOM 580 C CA . TYR A 1 72 ? -14.679 -4.706 34.475 1.00 73.38 72 TYR A CA 1
ATOM 581 C C . TYR A 1 72 ? -16.082 -5.057 33.930 1.00 73.38 72 TYR A C 1
ATOM 583 O O . TYR A 1 72 ? -16.402 -6.231 33.750 1.00 73.38 72 TYR A O 1
ATOM 591 N N . HIS A 1 73 ? -16.914 -4.051 33.636 1.00 75.81 73 HIS A N 1
ATOM 592 C CA . HIS A 1 73 ? -18.293 -4.226 33.170 1.00 75.81 73 HIS A CA 1
ATOM 593 C C . HIS A 1 73 ? -18.609 -3.553 31.826 1.00 75.81 73 HIS A C 1
ATOM 595 O O . HIS A 1 73 ? -19.749 -3.645 31.373 1.00 75.81 73 HIS A O 1
ATOM 601 N N . SER A 1 74 ? -17.647 -2.888 31.176 1.00 86.75 74 SER A N 1
ATOM 602 C CA . SER A 1 74 ? -17.899 -2.131 29.944 1.00 86.75 74 SER A CA 1
ATOM 603 C C . SER A 1 74 ? -17.079 -2.669 28.769 1.00 86.75 74 SER A C 1
ATOM 605 O O . SER A 1 74 ? -15.852 -2.769 28.808 1.00 86.75 74 SER A O 1
ATOM 607 N N . VAL A 1 75 ? -17.785 -3.019 27.691 1.00 88.69 75 VAL A N 1
ATOM 608 C CA . VAL A 1 75 ? -17.193 -3.293 26.378 1.00 88.69 75 VAL A CA 1
ATOM 609 C C . VAL A 1 75 ? -17.631 -2.176 25.450 1.00 88.69 75 VAL A C 1
ATOM 611 O O . VAL A 1 75 ? -18.826 -1.972 25.241 1.00 88.69 75 VAL A O 1
ATOM 614 N N . VAL A 1 76 ? -16.665 -1.451 24.901 1.00 93.00 76 VAL A N 1
ATOM 615 C CA . VAL A 1 76 ? -16.913 -0.313 24.021 1.00 93.00 76 VAL A CA 1
ATOM 616 C C . VAL A 1 76 ? -16.432 -0.647 22.621 1.00 93.00 76 VAL A C 1
ATOM 618 O O . VAL A 1 76 ? -15.302 -1.094 22.411 1.00 93.00 76 VAL A O 1
ATOM 621 N N . ARG A 1 77 ? -17.311 -0.419 21.646 1.00 92.88 77 ARG A N 1
ATOM 622 C CA . ARG A 1 77 ? -17.001 -0.562 20.226 1.00 92.88 77 ARG A CA 1
ATOM 623 C C . ARG A 1 77 ? -16.310 0.700 19.729 1.00 92.88 77 ARG A C 1
ATOM 625 O O . ARG A 1 77 ? -16.840 1.798 19.885 1.00 92.88 77 ARG A O 1
ATOM 632 N N . ARG A 1 78 ? -15.133 0.551 19.128 1.00 91.88 78 ARG A N 1
ATOM 633 C CA . ARG A 1 78 ? -14.315 1.655 18.612 1.00 91.88 78 ARG A CA 1
ATOM 634 C C . ARG A 1 78 ? -13.805 1.322 17.214 1.00 91.88 78 ARG A C 1
ATOM 636 O O . ARG A 1 78 ? -13.690 0.156 16.845 1.00 91.88 78 ARG A O 1
ATOM 643 N N . VAL A 1 79 ? -13.467 2.355 16.450 1.00 91.31 79 VAL A N 1
ATOM 644 C CA . VAL A 1 79 ? -12.739 2.208 15.185 1.00 91.31 79 VAL A CA 1
ATOM 645 C C . VAL A 1 79 ? -11.302 2.639 15.426 1.00 91.31 79 VAL A C 1
ATOM 647 O O . VAL A 1 79 ? -11.059 3.775 15.829 1.00 91.31 79 VAL A O 1
ATOM 650 N N . ILE A 1 80 ? -10.353 1.741 15.184 1.00 91.62 80 ILE A N 1
ATOM 651 C CA . ILE A 1 80 ? -8.924 2.046 15.260 1.00 91.62 80 ILE A CA 1
ATOM 652 C C . ILE A 1 80 ? -8.373 2.063 13.835 1.00 91.62 80 ILE A C 1
ATOM 654 O O . ILE A 1 80 ? -8.678 1.189 13.022 1.00 91.62 80 ILE A O 1
ATOM 658 N N . THR A 1 81 ? -7.579 3.086 13.527 1.00 91.75 81 THR A N 1
ATOM 659 C CA . THR A 1 81 ? -6.853 3.195 12.259 1.00 91.75 81 THR A CA 1
ATOM 660 C C . THR A 1 81 ? -5.398 2.823 12.512 1.00 91.75 81 THR A C 1
ATOM 662 O O . THR A 1 81 ? -4.764 3.392 13.399 1.00 91.75 81 THR A O 1
ATOM 665 N N . GLY A 1 82 ? -4.897 1.847 11.762 1.00 90.50 82 GLY A N 1
ATOM 666 C CA . GLY A 1 82 ? -3.505 1.427 11.800 1.00 90.50 82 GLY A CA 1
ATOM 667 C C . GLY A 1 82 ? -2.564 2.446 11.148 1.00 90.50 82 GLY A C 1
ATOM 668 O O . GLY A 1 82 ? -3.006 3.479 10.635 1.00 90.50 82 GLY A O 1
ATOM 669 N N . PRO A 1 83 ? -1.252 2.167 11.153 1.00 90.56 83 PRO A N 1
ATOM 670 C CA . PRO A 1 83 ? -0.265 3.037 10.528 1.00 90.56 83 PRO A CA 1
ATOM 671 C C . PRO A 1 83 ? -0.443 3.108 9.006 1.00 90.56 83 PRO A C 1
ATOM 673 O O . PRO A 1 83 ? -1.006 2.210 8.377 1.00 90.56 83 PRO A O 1
ATOM 676 N N . VAL A 1 84 ? 0.082 4.181 8.408 1.00 90.12 84 VAL A N 1
ATOM 677 C CA . VAL A 1 84 ? 0.209 4.289 6.951 1.00 90.12 84 VAL A CA 1
ATOM 678 C C . VAL A 1 84 ? 1.290 3.312 6.490 1.00 90.12 84 VAL A C 1
ATOM 680 O O . VAL A 1 84 ? 2.466 3.489 6.805 1.00 90.12 84 VAL A O 1
ATOM 683 N N . GLU A 1 85 ? 0.904 2.299 5.722 1.00 89.69 85 GLU A N 1
ATOM 684 C CA . GLU A 1 85 ? 1.833 1.334 5.132 1.00 89.69 85 GLU A CA 1
ATOM 685 C C . GLU A 1 85 ? 2.178 1.769 3.705 1.00 89.69 85 GLU A C 1
ATOM 687 O O . GLU A 1 85 ? 1.290 2.032 2.891 1.00 89.69 85 GLU A O 1
ATOM 692 N N . THR A 1 86 ? 3.474 1.849 3.393 1.00 90.94 86 THR A N 1
ATOM 693 C CA . THR A 1 86 ? 3.950 2.128 2.031 1.00 90.94 86 THR A CA 1
ATOM 694 C C . THR A 1 86 ? 4.180 0.820 1.293 1.00 90.94 86 THR A C 1
ATOM 696 O O . THR A 1 86 ? 4.888 -0.058 1.778 1.00 90.94 86 THR A O 1
ATOM 699 N N . VAL A 1 87 ? 3.601 0.713 0.102 1.00 90.62 87 VAL A N 1
ATOM 700 C CA . VAL A 1 87 ? 3.686 -0.465 -0.754 1.00 90.62 87 VAL A CA 1
ATOM 701 C C . VAL A 1 87 ? 4.597 -0.144 -1.936 1.00 90.62 87 VAL A C 1
ATOM 703 O O . VAL A 1 87 ? 4.204 0.637 -2.810 1.00 90.62 87 VAL A O 1
ATOM 706 N N . PRO A 1 88 ? 5.816 -0.707 -1.974 1.00 92.31 88 PRO A N 1
ATOM 707 C CA . PRO A 1 88 ? 6.716 -0.521 -3.098 1.00 92.31 88 PRO A CA 1
ATOM 708 C C . PRO A 1 88 ? 6.295 -1.397 -4.281 1.00 92.31 88 PRO A C 1
ATOM 710 O O . PRO A 1 88 ? 5.822 -2.521 -4.118 1.00 92.31 88 PRO A O 1
ATOM 713 N N . PHE A 1 89 ? 6.524 -0.893 -5.488 1.00 91.25 89 PHE A N 1
ATOM 714 C CA . PHE A 1 89 ? 6.284 -1.597 -6.736 1.00 91.25 89 PHE A CA 1
ATOM 715 C C . PHE A 1 89 ? 7.455 -1.378 -7.696 1.00 91.25 89 PHE A C 1
ATOM 717 O O . PHE A 1 89 ? 7.949 -0.260 -7.834 1.00 91.25 89 PHE A O 1
ATOM 724 N N . SER A 1 90 ? 7.880 -2.431 -8.392 1.00 93.44 90 SER A N 1
ATOM 725 C C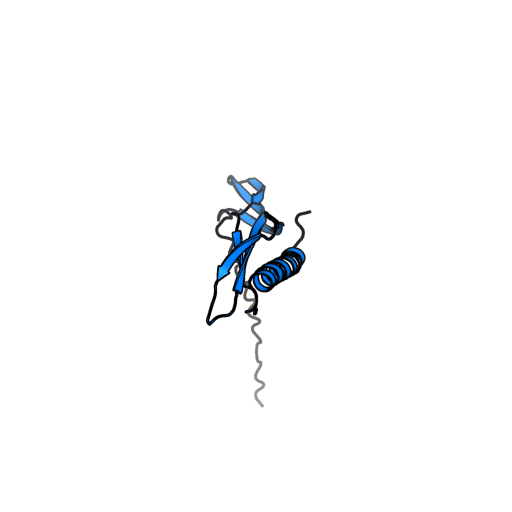A . SER A 1 90 ? 8.907 -2.340 -9.435 1.00 93.44 90 SER A CA 1
ATOM 726 C C . SER A 1 90 ? 8.358 -2.889 -10.743 1.00 93.44 90 SER A C 1
ATOM 728 O O . SER A 1 90 ? 7.793 -3.981 -10.769 1.00 93.44 90 SER A O 1
ATOM 730 N N . GLY A 1 91 ? 8.502 -2.118 -11.819 1.00 90.62 91 GLY A N 1
ATOM 731 C CA . GLY A 1 91 ? 8.116 -2.537 -13.163 1.00 90.62 91 GLY A CA 1
ATOM 732 C C . GLY A 1 91 ? 9.078 -3.561 -13.769 1.00 90.62 91 GLY A C 1
ATOM 733 O O . GLY A 1 91 ? 10.082 -3.943 -13.161 1.00 90.62 91 GLY A O 1
ATOM 734 N N . ALA A 1 92 ? 8.768 -3.985 -14.994 1.00 93.69 92 ALA A N 1
ATOM 735 C CA . ALA A 1 92 ? 9.688 -4.760 -15.819 1.00 93.69 92 ALA A CA 1
ATOM 736 C C . ALA A 1 92 ? 10.901 -3.913 -16.256 1.00 93.69 92 ALA A C 1
ATOM 738 O O . ALA A 1 92 ? 10.921 -2.693 -16.075 1.00 93.69 92 ALA A O 1
ATOM 739 N N . LEU A 1 93 ? 11.913 -4.586 -16.811 1.00 96.56 93 LEU A N 1
ATOM 740 C CA . LEU A 1 93 ? 13.024 -3.925 -17.491 1.00 96.56 93 LEU A CA 1
ATOM 741 C C . LEU A 1 93 ? 12.555 -3.433 -18.859 1.00 96.56 93 LEU A C 1
ATOM 743 O O . LEU A 1 93 ? 11.944 -4.197 -19.600 1.00 96.56 93 LEU A O 1
ATOM 747 N N . GLU A 1 94 ? 12.862 -2.183 -19.179 1.00 97.12 94 GLU A N 1
ATOM 748 C CA . GLU A 1 94 ? 12.454 -1.516 -20.413 1.00 97.12 94 GLU A CA 1
ATOM 749 C C . GLU A 1 94 ? 13.654 -0.872 -21.112 1.00 97.12 94 GLU A C 1
ATOM 751 O O . GLU A 1 94 ? 14.620 -0.451 -20.472 1.00 97.12 94 GLU A O 1
ATOM 756 N N . ASP A 1 95 ? 13.557 -0.709 -22.429 1.00 96.44 95 ASP A N 1
ATOM 757 C CA . ASP A 1 95 ? 14.618 -0.107 -23.250 1.00 96.44 95 ASP A CA 1
ATOM 758 C C . ASP A 1 95 ? 14.691 1.424 -23.123 1.00 96.44 95 ASP A C 1
ATOM 760 O O . ASP A 1 95 ? 15.630 2.056 -23.607 1.00 96.44 95 ASP A O 1
ATOM 764 N N . SER A 1 96 ? 13.707 2.050 -22.469 1.00 97.00 96 SER A N 1
ATOM 765 C CA . SER A 1 96 ? 13.698 3.492 -22.234 1.00 97.00 96 SER A CA 1
ATOM 766 C C . SER A 1 96 ? 13.236 3.855 -20.828 1.00 97.00 96 SER A C 1
ATOM 768 O O . SER A 1 96 ? 12.357 3.221 -20.238 1.00 97.00 96 SER A O 1
ATOM 770 N N . GLU A 1 97 ? 13.789 4.951 -20.305 1.00 96.00 97 GLU A N 1
ATOM 771 C CA . GLU A 1 97 ? 13.386 5.495 -19.011 1.00 96.00 97 GLU A CA 1
ATOM 772 C C . GLU A 1 97 ? 11.898 5.882 -18.985 1.00 96.00 97 GLU A C 1
ATOM 774 O O . GLU A 1 97 ? 11.205 5.643 -17.993 1.00 96.00 97 GLU A O 1
ATOM 779 N N . SER A 1 98 ? 11.381 6.469 -20.070 1.00 96.19 98 SER A N 1
ATOM 780 C CA . SER A 1 98 ? 9.981 6.894 -20.140 1.00 96.19 98 SER A CA 1
ATOM 781 C C . SER A 1 98 ? 9.022 5.702 -20.104 1.00 96.19 98 SER A C 1
ATOM 783 O O . SER A 1 98 ? 8.023 5.757 -19.380 1.00 96.19 98 SER A O 1
ATOM 785 N N . PHE A 1 99 ? 9.348 4.606 -20.800 1.00 96.06 99 PHE A N 1
ATOM 786 C CA . PHE A 1 99 ? 8.574 3.366 -20.739 1.00 96.06 99 PHE A CA 1
ATOM 787 C C . PHE A 1 99 ? 8.663 2.721 -19.358 1.00 96.06 99 PHE A C 1
ATOM 789 O O . PHE A 1 99 ? 7.626 2.360 -18.801 1.00 96.06 99 PHE A O 1
ATOM 796 N N . ALA A 1 100 ? 9.851 2.678 -18.749 1.00 96.19 100 ALA A N 1
ATOM 797 C CA . ALA A 1 100 ? 10.042 2.149 -17.399 1.00 96.19 100 ALA A CA 1
ATOM 798 C C . ALA A 1 100 ? 9.168 2.877 -16.362 1.00 96.19 100 ALA A C 1
ATOM 800 O O . ALA A 1 100 ? 8.480 2.241 -15.558 1.00 96.19 100 ALA A O 1
ATOM 801 N N . ARG A 1 101 ? 9.135 4.217 -16.409 1.00 96.50 101 ARG A N 1
ATOM 802 C CA . ARG A 1 101 ? 8.286 5.049 -15.536 1.00 96.50 101 ARG A CA 1
ATOM 803 C C . ARG A 1 101 ? 6.798 4.792 -15.771 1.00 96.50 101 ARG A C 1
ATOM 805 O O . ARG A 1 101 ? 6.052 4.588 -14.812 1.00 96.50 101 ARG A O 1
ATOM 812 N N . ALA A 1 102 ? 6.365 4.798 -17.031 1.00 95.38 102 ALA A N 1
ATOM 813 C CA . ALA A 1 102 ? 4.964 4.593 -17.387 1.00 95.38 102 ALA A CA 1
ATOM 814 C C . ALA A 1 102 ? 4.474 3.189 -17.002 1.00 95.38 102 ALA A C 1
ATOM 816 O O . ALA A 1 102 ? 3.384 3.050 -16.441 1.00 95.38 102 ALA A O 1
ATOM 817 N N . ASN A 1 103 ? 5.287 2.155 -17.243 1.00 95.38 103 ASN A N 1
ATOM 818 C CA . ASN A 1 103 ? 4.946 0.780 -16.899 1.00 95.38 103 ASN A CA 1
ATOM 819 C C . ASN A 1 103 ? 4.837 0.597 -15.377 1.00 95.38 103 ASN A C 1
ATOM 821 O O . ASN A 1 103 ? 3.836 0.067 -14.895 1.00 95.38 103 ASN A O 1
ATOM 825 N N . ALA A 1 104 ? 5.799 1.119 -14.608 1.00 95.19 104 ALA A N 1
ATOM 826 C CA . ALA A 1 104 ? 5.760 1.057 -13.148 1.00 95.19 104 ALA A CA 1
ATOM 827 C C . ALA A 1 104 ? 4.504 1.729 -12.559 1.00 95.19 104 ALA A C 1
ATOM 829 O O . ALA A 1 104 ? 3.845 1.145 -11.697 1.00 95.19 104 ALA A O 1
ATOM 830 N N . LEU A 1 105 ? 4.112 2.907 -13.065 1.00 95.12 105 LEU A N 1
ATOM 831 C CA . LEU A 1 105 ? 2.873 3.575 -12.644 1.00 95.12 105 LEU A CA 1
ATOM 832 C C . LEU A 1 105 ? 1.623 2.778 -13.007 1.00 95.12 105 LEU A C 1
ATOM 834 O O . LEU A 1 105 ? 0.715 2.654 -12.184 1.00 95.12 105 LEU A O 1
ATOM 838 N N . ARG A 1 106 ? 1.556 2.259 -14.237 1.00 94.50 106 ARG A N 1
ATOM 839 C CA . ARG A 1 106 ? 0.414 1.473 -14.717 1.00 94.50 106 ARG A CA 1
ATOM 840 C C . ARG A 1 106 ? 0.199 0.242 -13.842 1.00 94.50 106 ARG A C 1
ATOM 842 O O . ARG A 1 106 ? -0.917 0.001 -13.395 1.00 94.50 106 ARG A O 1
ATOM 849 N N . LEU A 1 107 ? 1.267 -0.504 -13.577 1.00 90.94 107 LEU A N 1
ATOM 850 C CA . LEU A 1 107 ? 1.207 -1.702 -12.749 1.00 90.94 107 LEU A CA 1
ATOM 851 C C . LEU A 1 107 ? 0.888 -1.378 -11.284 1.00 90.94 107 LEU A C 1
ATOM 853 O O . LEU A 1 107 ? 0.073 -2.072 -10.684 1.00 90.94 107 LEU A O 1
ATOM 857 N N . CYS A 1 108 ? 1.448 -0.295 -10.733 1.00 93.00 108 CYS A N 1
ATOM 858 C CA . CYS A 1 108 ? 1.087 0.179 -9.396 1.00 93.00 108 CYS A CA 1
ATOM 859 C C . CYS A 1 108 ? -0.423 0.432 -9.279 1.00 93.00 108 CYS A C 1
ATOM 861 O O . CYS A 1 108 ? -1.049 -0.010 -8.319 1.00 93.00 108 CYS A O 1
ATOM 863 N N . ARG A 1 109 ? -1.021 1.118 -10.265 1.00 91.62 109 ARG A N 1
ATOM 864 C CA . ARG A 1 109 ? -2.460 1.429 -10.265 1.00 91.62 109 ARG A CA 1
ATOM 865 C C . ARG A 1 109 ? -3.314 0.168 -10.343 1.00 91.62 109 ARG A C 1
ATOM 867 O O . ARG A 1 109 ? -4.216 0.028 -9.526 1.00 91.62 109 ARG A O 1
ATOM 874 N N . ALA A 1 110 ? -2.978 -0.748 -11.252 1.00 88.81 110 ALA A N 1
ATOM 875 C CA . ALA A 1 110 ? -3.683 -2.021 -11.393 1.00 88.81 110 ALA A CA 1
ATOM 876 C C . ALA A 1 110 ? -3.633 -2.836 -10.090 1.00 88.81 110 ALA A C 1
ATOM 878 O O . ALA A 1 110 ? -4.667 -3.203 -9.546 1.00 88.81 110 ALA A O 1
ATOM 879 N N . TYR A 1 111 ? -2.439 -3.013 -9.516 1.00 84.12 111 TYR A N 1
ATOM 880 C CA . TYR A 1 111 ? -2.285 -3.761 -8.269 1.00 84.12 111 TYR A CA 1
ATOM 881 C C . TYR A 1 111 ? -3.015 -3.096 -7.095 1.00 84.12 111 TYR A C 1
ATOM 883 O O . TYR A 1 111 ? -3.628 -3.772 -6.274 1.00 84.12 111 TYR A O 1
ATOM 891 N N . ARG A 1 112 ? -2.978 -1.760 -7.007 1.00 84.00 112 ARG A N 1
ATOM 892 C CA . ARG A 1 112 ? -3.715 -1.001 -5.989 1.00 84.00 112 ARG A CA 1
ATOM 893 C C . ARG A 1 112 ? -5.223 -1.217 -6.107 1.00 84.00 112 ARG A C 1
ATOM 895 O O . ARG A 1 112 ? -5.894 -1.274 -5.082 1.00 84.00 112 ARG A O 1
ATOM 902 N N . GLU A 1 113 ? -5.761 -1.282 -7.318 1.00 83.44 113 GLU A N 1
ATOM 903 C CA . GLU A 1 113 ? -7.185 -1.537 -7.553 1.00 83.44 113 GLU A CA 1
ATOM 904 C C . GLU A 1 113 ? -7.568 -2.968 -7.188 1.00 83.44 113 GLU A C 1
ATOM 906 O O . GLU A 1 113 ? -8.512 -3.139 -6.422 1.00 83.44 113 GLU A O 1
ATOM 911 N N . ASP A 1 114 ? -6.792 -3.961 -7.622 1.00 81.50 114 ASP A N 1
ATOM 912 C CA . ASP A 1 114 ? -7.042 -5.369 -7.301 1.00 81.50 114 ASP A CA 1
ATOM 913 C C . ASP A 1 114 ? -6.947 -5.628 -5.794 1.00 81.50 114 ASP A C 1
ATOM 915 O O . ASP A 1 114 ? -7.819 -6.254 -5.193 1.00 81.50 114 ASP A O 1
ATOM 919 N N . TRP A 1 115 ? -5.897 -5.114 -5.150 1.00 78.06 115 TRP A N 1
ATOM 920 C CA . TRP A 1 115 ? -5.629 -5.404 -3.747 1.00 78.06 115 TRP A CA 1
ATOM 921 C C . TRP A 1 115 ? -6.565 -4.662 -2.792 1.00 78.06 115 TRP A C 1
ATOM 923 O O . TRP A 1 115 ? -7.066 -5.261 -1.842 1.00 78.06 115 TRP A O 1
ATOM 933 N N . VAL A 1 116 ? -6.836 -3.373 -3.038 1.00 73.75 116 VAL A N 1
ATOM 934 C CA . VAL A 1 116 ? -7.822 -2.628 -2.237 1.00 73.75 116 VAL A CA 1
ATOM 935 C C . VAL A 1 116 ? -9.239 -3.101 -2.555 1.00 73.75 116 VAL A C 1
ATOM 937 O O . VAL A 1 116 ? -10.052 -3.197 -1.644 1.00 73.75 116 VAL A O 1
ATOM 940 N N . GLY A 1 117 ? -9.539 -3.422 -3.815 1.00 68.56 117 GLY A N 1
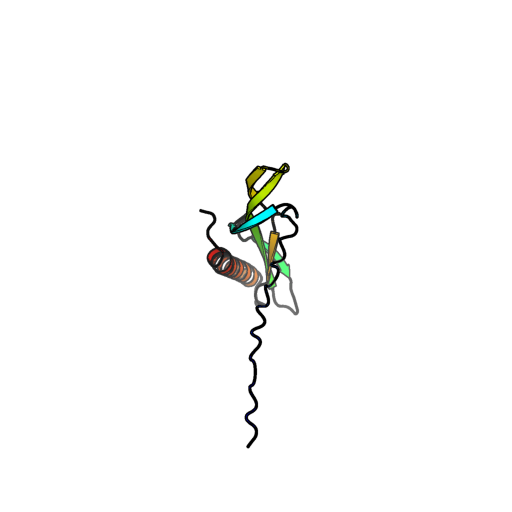ATOM 941 C CA . GLY A 1 117 ? -10.848 -3.928 -4.229 1.00 68.56 117 GLY A CA 1
ATOM 942 C C . GLY A 1 117 ? -11.174 -5.312 -3.666 1.00 68.56 117 GLY A C 1
ATOM 943 O O . GLY A 1 117 ? -12.339 -5.603 -3.419 1.00 68.56 117 GLY A O 1
ATOM 944 N N . ALA A 1 118 ? -10.164 -6.150 -3.415 1.00 78.19 118 ALA A N 1
ATOM 945 C CA . ALA A 1 118 ? -10.337 -7.445 -2.755 1.00 78.19 118 ALA A CA 1
ATOM 946 C C . ALA A 1 118 ? -10.533 -7.342 -1.230 1.00 78.19 118 ALA A C 1
ATOM 948 O O . ALA A 1 118 ? -10.922 -8.324 -0.594 1.00 78.19 118 ALA A O 1
ATOM 949 N N . ALA A 1 119 ? -10.236 -6.191 -0.622 1.00 79.50 119 ALA A N 1
ATOM 950 C CA . ALA A 1 119 ? -10.432 -5.987 0.806 1.00 79.50 119 ALA A CA 1
ATOM 951 C C . ALA A 1 119 ? -11.912 -5.714 1.133 1.00 79.50 119 ALA A C 1
ATOM 953 O O . ALA A 1 119 ? -12.628 -5.156 0.299 1.00 79.50 119 ALA A O 1
ATOM 954 N N . PRO A 1 120 ? -12.383 -6.042 2.352 1.00 79.56 120 PRO A N 1
ATOM 955 C CA . PRO A 1 120 ? -13.717 -5.638 2.785 1.00 79.56 120 PRO A CA 1
ATOM 956 C C . PRO A 1 120 ? -13.883 -4.115 2.698 1.00 79.56 120 PRO A C 1
ATOM 958 O O . PRO A 1 120 ? -12.932 -3.374 2.970 1.00 79.56 120 PRO A O 1
ATOM 961 N N . SER A 1 121 ? -15.076 -3.644 2.328 1.00 75.38 121 SER A N 1
ATOM 962 C CA . SER A 1 121 ? -15.370 -2.211 2.246 1.00 75.38 121 SER A CA 1
ATOM 963 C C . SER A 1 121 ? -15.377 -1.558 3.636 1.00 75.38 121 SER A C 1
ATOM 965 O O . SER A 1 121 ? -15.676 -2.194 4.646 1.00 75.38 121 SER A O 1
ATOM 967 N N . CYS A 1 122 ? -15.013 -0.273 3.693 1.00 73.94 122 CYS A N 1
ATOM 968 C CA . CYS A 1 122 ? -15.004 0.530 4.923 1.00 73.94 122 CYS A CA 1
ATOM 969 C C . CYS A 1 122 ? -16.339 1.263 5.190 1.00 73.94 122 CYS A C 1
ATOM 971 O O . CYS A 1 122 ? -16.298 2.338 5.789 1.00 73.94 122 CYS A O 1
ATOM 973 N N . GLU A 1 123 ? -17.468 0.751 4.679 1.00 64.44 123 GLU A N 1
ATOM 974 C CA . GLU A 1 123 ? -18.795 1.403 4.761 1.00 64.44 123 GLU A CA 1
ATOM 975 C C . GLU A 1 123 ? -19.299 1.614 6.197 1.00 64.44 123 GLU A C 1
ATOM 977 O O . GLU A 1 123 ? -19.139 0.700 7.041 1.00 64.44 123 GLU A O 1
#

pLDDT: mean 82.92, std 16.6, range [36.78, 97.44]